Protein AF-A0A1C5H4W9-F1 (afdb_monomer_lite)

Organism: NCBI:txid745366

Foldseek 3Di:
DDKPAQKFADPPQIDGFPAIKDKDKDKDFAADQAKDWQQQQVPDWDADPVGDIWGWDQSSQQRNDDNSFRHGDTHGHGGMTIGMTITRDD

Radius of gyration: 13.55 Å; chains: 1; bounding box: 34×22×36 Å

Sequence (90 aa):
MKCGISQVGDSFLNQKAQGSFCRITITVKNVTKSAHLLHADGTVTAQDSAGREYDADGEAGIYGNRDGRGFLDEINPGNSVSANVFFDVP

Secondary structure (DSSP, 8-state):
-EEEEEEEE-SSSEEEEEEEEEEEEEEEE--SSS-EEE-GGGT-EEE-TT--EEE--HHHHHHHSGGGTTSSEEE-TT-EEEEEEEEEE-

Structure (mmCIF, N/CA/C/O backbone):
data_AF-A0A1C5H4W9-F1
#
_entry.id   AF-A0A1C5H4W9-F1
#
loop_
_atom_site.group_PDB
_atom_site.id
_atom_site.type_symbol
_atom_site.label_atom_id
_atom_site.label_alt_id
_atom_site.label_comp_id
_atom_site.label_asym_id
_atom_site.label_entity_id
_atom_site.label_seq_id
_atom_site.pdbx_PDB_ins_code
_atom_site.Cartn_x
_atom_site.Cartn_y
_atom_site.Cartn_z
_atom_site.occupancy
_atom_site.B_iso_or_equiv
_atom_site.auth_seq_id
_atom_site.auth_comp_id
_atom_site.auth_asym_id
_atom_site.auth_atom_id
_atom_site.pdbx_PDB_model_num
ATOM 1 N N . MET A 1 1 ? -5.771 5.428 -10.229 1.00 89.88 1 MET A N 1
ATOM 2 C CA . MET A 1 1 ? -4.751 4.360 -10.287 1.00 89.88 1 MET A CA 1
ATOM 3 C C . MET A 1 1 ? -3.648 4.784 -11.244 1.00 89.88 1 MET A C 1
ATOM 5 O O . MET A 1 1 ? -3.956 5.465 -12.215 1.00 89.88 1 MET A O 1
ATOM 9 N N . LYS A 1 2 ? -2.391 4.428 -10.970 1.00 96.94 2 LYS A N 1
ATOM 10 C CA . LYS A 1 2 ? -1.252 4.628 -11.876 1.00 96.94 2 LYS A CA 1
ATOM 11 C C . LYS A 1 2 ? -0.451 3.330 -11.972 1.00 96.94 2 LYS A C 1
ATOM 13 O O . LYS A 1 2 ? 0.090 2.909 -10.961 1.00 96.94 2 LYS A O 1
ATOM 18 N N . CYS A 1 3 ? -0.363 2.751 -13.163 1.00 97.69 3 CYS A N 1
ATOM 19 C CA . CYS A 1 3 ? 0.426 1.549 -13.452 1.00 97.69 3 CYS A CA 1
ATOM 20 C C . CYS A 1 3 ? 1.676 1.887 -14.277 1.00 97.69 3 CYS A C 1
ATOM 22 O O . CYS A 1 3 ? 1.892 3.058 -14.609 1.00 97.69 3 CYS A O 1
ATOM 24 N N . GLY A 1 4 ? 2.491 0.882 -14.609 1.00 98.00 4 GLY A N 1
ATOM 25 C CA . GLY A 1 4 ? 3.724 1.078 -15.376 1.00 98.00 4 GLY A CA 1
ATOM 26 C C . GLY A 1 4 ? 4.921 1.472 -14.509 1.00 98.00 4 GLY A C 1
ATOM 27 O O . GLY A 1 4 ? 5.893 2.021 -15.022 1.00 98.00 4 GLY A O 1
ATOM 28 N N . ILE A 1 5 ? 4.847 1.273 -13.191 1.00 98.44 5 ILE A N 1
ATOM 29 C CA . ILE A 1 5 ? 5.915 1.644 -12.261 1.00 98.44 5 ILE A CA 1
ATOM 30 C C . ILE A 1 5 ? 6.880 0.459 -12.157 1.00 98.44 5 ILE A C 1
ATOM 32 O O . ILE A 1 5 ? 6.495 -0.617 -11.712 1.00 98.44 5 ILE A O 1
ATOM 36 N N . SER A 1 6 ? 8.128 0.650 -12.582 1.00 98.25 6 SER A N 1
ATOM 37 C CA . SER A 1 6 ? 9.156 -0.402 -12.564 1.00 98.25 6 SER A CA 1
ATOM 38 C C . SER A 1 6 ? 9.906 -0.506 -11.236 1.00 98.25 6 SER A C 1
ATOM 40 O O . SER A 1 6 ? 10.495 -1.544 -10.946 1.00 98.25 6 SER A O 1
ATOM 42 N N . GLN A 1 7 ? 9.906 0.564 -10.437 1.00 98.31 7 GLN A N 1
ATOM 43 C CA . GLN A 1 7 ? 10.558 0.621 -9.134 1.00 98.31 7 GLN A CA 1
ATOM 44 C C . GLN A 1 7 ? 9.847 1.629 -8.225 1.00 98.31 7 GLN A C 1
ATOM 46 O O . GLN A 1 7 ? 9.415 2.692 -8.682 1.00 98.31 7 GLN A O 1
ATOM 51 N N . VAL A 1 8 ? 9.766 1.311 -6.936 1.00 97.81 8 VAL A N 1
ATOM 52 C CA . VAL A 1 8 ? 9.341 2.223 -5.863 1.00 97.81 8 VAL A CA 1
ATOM 53 C C . VAL A 1 8 ? 10.480 2.428 -4.867 1.00 97.81 8 VAL A C 1
ATOM 55 O O . VAL A 1 8 ? 11.352 1.572 -4.762 1.00 97.81 8 VAL A O 1
ATOM 58 N N . GLY A 1 9 ? 10.483 3.553 -4.150 1.00 96.31 9 GLY A N 1
ATOM 59 C CA . GLY A 1 9 ? 11.559 3.917 -3.224 1.00 96.31 9 GLY A CA 1
ATOM 60 C C . GLY A 1 9 ? 12.704 4.710 -3.862 1.00 96.31 9 GLY A C 1
ATOM 61 O O . GLY A 1 9 ? 12.555 5.283 -4.946 1.00 96.31 9 GLY A O 1
ATOM 62 N N . ASP A 1 10 ? 13.837 4.774 -3.165 1.00 93.81 10 ASP A N 1
ATOM 63 C CA . ASP A 1 10 ? 15.014 5.574 -3.522 1.00 93.81 10 ASP A CA 1
ATOM 64 C C . ASP A 1 10 ? 16.242 4.712 -3.882 1.00 93.81 10 ASP A C 1
ATOM 66 O O . ASP A 1 10 ? 16.133 3.524 -4.164 1.00 93.81 10 ASP A O 1
ATOM 70 N N . SER A 1 11 ? 17.441 5.297 -3.946 1.00 94.25 11 SER A N 1
ATOM 71 C CA . SER A 1 11 ? 18.659 4.561 -4.313 1.00 94.25 11 SER A CA 1
ATOM 72 C C . SER A 1 11 ? 19.128 3.534 -3.276 1.00 94.25 11 SER A C 1
ATOM 74 O O . SER A 1 11 ? 19.940 2.678 -3.619 1.00 94.25 11 SER A O 1
ATOM 76 N N . PHE A 1 12 ? 18.659 3.620 -2.032 1.00 93.56 12 PHE A N 1
ATOM 77 C CA . PHE A 1 12 ? 19.084 2.774 -0.916 1.00 93.56 12 PHE A CA 1
ATOM 78 C C . PHE A 1 12 ? 17.984 1.813 -0.462 1.00 93.56 12 PHE A C 1
ATOM 80 O O . PHE A 1 12 ? 18.278 0.657 -0.173 1.00 93.56 12 PHE A O 1
ATOM 87 N N . LEU A 1 13 ? 16.735 2.280 -0.418 1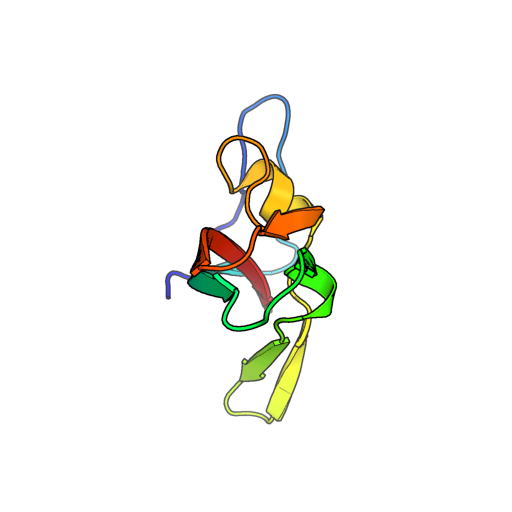.00 95.19 13 LEU A N 1
ATOM 88 C CA . LEU A 1 13 ? 15.556 1.510 -0.031 1.00 95.19 13 LEU A CA 1
ATOM 89 C C . LEU A 1 13 ? 14.567 1.517 -1.194 1.00 95.19 13 LEU A C 1
ATOM 91 O O . LEU A 1 13 ? 13.857 2.500 -1.412 1.00 95.19 13 LEU A O 1
ATOM 95 N N . ASN A 1 14 ? 14.558 0.438 -1.974 1.00 97.62 14 ASN A N 1
ATOM 96 C CA . ASN A 1 14 ? 13.676 0.279 -3.122 1.00 97.62 14 ASN A CA 1
ATOM 97 C C . ASN A 1 14 ? 13.300 -1.173 -3.367 1.00 97.62 14 ASN A C 1
ATOM 99 O O . ASN A 1 14 ? 13.969 -2.093 -2.909 1.00 97.62 14 ASN A O 1
ATOM 103 N N . GLN A 1 15 ? 12.267 -1.335 -4.184 1.00 98.19 15 GLN A N 1
ATOM 104 C CA . GLN A 1 15 ? 11.859 -2.617 -4.724 1.00 98.19 15 GLN A CA 1
ATOM 105 C C . GLN A 1 15 ? 11.532 -2.452 -6.207 1.00 98.19 15 GLN A C 1
ATOM 107 O O . GLN A 1 15 ? 10.903 -1.467 -6.616 1.00 98.19 15 GLN A O 1
ATOM 112 N N . LYS A 1 16 ? 11.980 -3.410 -7.020 1.00 98.31 16 LYS A N 1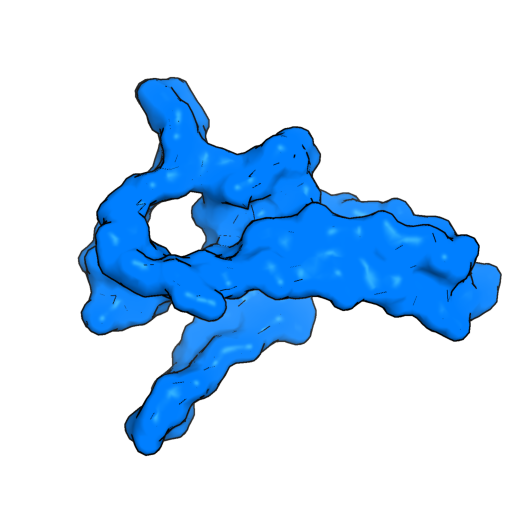
ATOM 113 C CA . LYS A 1 16 ? 11.655 -3.493 -8.447 1.00 98.31 16 LYS A CA 1
ATOM 114 C C . LYS A 1 16 ? 10.451 -4.401 -8.648 1.00 98.31 16 LYS A C 1
ATOM 116 O O . LYS A 1 16 ? 10.371 -5.440 -8.002 1.00 98.31 16 LYS A O 1
ATOM 121 N N . ALA A 1 17 ? 9.578 -4.023 -9.573 1.00 98.19 17 ALA A N 1
ATOM 122 C CA . ALA A 1 17 ? 8.460 -4.869 -9.969 1.00 98.19 17 ALA A CA 1
ATOM 123 C C . ALA A 1 17 ? 8.968 -6.128 -10.691 1.00 98.19 17 ALA A C 1
ATOM 125 O O . ALA A 1 17 ? 9.929 -6.060 -11.466 1.00 98.19 17 ALA A O 1
ATOM 126 N N . GLN A 1 18 ? 8.304 -7.257 -10.464 1.00 97.94 18 GLN A N 1
ATOM 127 C CA . GLN A 1 18 ? 8.440 -8.478 -11.253 1.00 97.94 18 GLN A CA 1
ATOM 128 C C . GLN A 1 18 ? 7.776 -8.303 -12.623 1.00 97.94 18 GLN A C 1
ATOM 130 O O . GLN A 1 18 ? 8.371 -8.675 -13.635 1.00 97.94 18 GLN A O 1
ATOM 135 N N . GLY A 1 19 ? 6.578 -7.708 -12.658 1.00 97.31 19 GLY A N 1
ATOM 136 C CA . GLY A 1 19 ? 5.917 -7.248 -13.876 1.00 97.3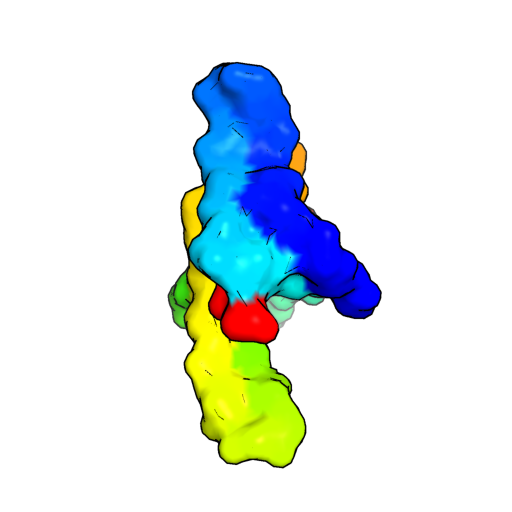1 19 GLY A CA 1
ATOM 137 C C . GLY A 1 19 ? 5.863 -5.725 -13.894 1.00 97.31 19 GLY A C 1
ATOM 138 O O . GLY A 1 19 ? 6.767 -5.044 -14.389 1.00 97.31 19 GLY A O 1
ATOM 139 N N . SER A 1 20 ? 4.804 -5.167 -13.320 1.00 97.88 20 SER A N 1
ATOM 140 C CA . SER A 1 20 ? 4.622 -3.733 -13.168 1.00 97.88 20 SER A CA 1
ATOM 141 C C . SER A 1 20 ? 3.819 -3.401 -11.922 1.00 97.88 20 SER A C 1
ATOM 143 O O . SER A 1 20 ? 2.713 -3.902 -11.733 1.00 97.88 20 SER A O 1
ATOM 145 N N . PHE A 1 21 ? 4.303 -2.456 -11.114 1.00 98.69 21 PHE A N 1
ATOM 146 C CA . PHE A 1 21 ? 3.495 -1.949 -10.017 1.00 98.69 21 PHE A CA 1
ATOM 147 C C . PHE A 1 21 ? 2.356 -1.060 -10.532 1.00 98.69 21 PHE A C 1
ATOM 149 O O . PHE A 1 21 ? 2.557 -0.069 -11.250 1.00 98.69 21 PHE A O 1
ATOM 156 N N . CYS A 1 22 ? 1.151 -1.369 -10.067 1.00 98.38 22 CYS A N 1
ATOM 157 C CA . CYS A 1 22 ? -0.022 -0.514 -10.102 1.00 98.38 22 CYS A CA 1
ATOM 158 C C . CYS A 1 22 ? -0.264 0.109 -8.726 1.00 98.38 22 CYS A C 1
ATOM 160 O O . CYS A 1 22 ? -0.534 -0.583 -7.751 1.00 98.38 22 CYS A O 1
ATOM 162 N N . ARG A 1 23 ? -0.223 1.441 -8.657 1.00 98.19 23 ARG A N 1
ATOM 163 C CA . ARG A 1 23 ? -0.451 2.230 -7.445 1.00 98.19 23 ARG A CA 1
ATOM 164 C C . ARG A 1 23 ? -1.865 2.798 -7.384 1.00 98.19 23 ARG A C 1
ATOM 166 O O . ARG A 1 23 ? -2.320 3.479 -8.315 1.00 98.19 23 ARG A O 1
ATOM 173 N N . ILE A 1 24 ? -2.505 2.659 -6.233 1.00 97.88 24 ILE A N 1
ATOM 174 C CA . ILE A 1 24 ? -3.677 3.443 -5.830 1.00 97.88 24 ILE A CA 1
ATOM 175 C C . ILE A 1 24 ? -3.370 4.209 -4.545 1.00 97.88 24 ILE A C 1
ATOM 177 O O . ILE A 1 24 ? -2.497 3.809 -3.788 1.00 97.88 24 ILE A O 1
ATOM 181 N N . THR A 1 25 ? -4.074 5.308 -4.298 1.00 97.88 25 THR A N 1
ATOM 182 C CA . THR A 1 25 ? -4.030 6.002 -3.006 1.00 97.88 25 THR A CA 1
ATOM 183 C C . THR A 1 25 ? -5.379 5.801 -2.341 1.00 97.88 25 THR A C 1
ATOM 185 O O . THR A 1 25 ? -6.407 6.104 -2.949 1.00 97.88 25 THR A O 1
ATOM 188 N N . ILE A 1 26 ? -5.372 5.286 -1.118 1.00 97.00 26 ILE A N 1
ATOM 189 C CA . ILE A 1 26 ? -6.568 5.091 -0.301 1.00 97.00 26 ILE A CA 1
ATOM 190 C C . ILE A 1 26 ? -6.525 6.019 0.909 1.00 97.00 26 ILE A C 1
ATOM 192 O O . ILE A 1 26 ? -5.451 6.427 1.350 1.00 97.00 26 ILE A O 1
ATOM 196 N N . THR A 1 27 ? -7.698 6.314 1.465 1.00 97.75 27 THR A N 1
ATOM 197 C CA . THR A 1 27 ? -7.835 6.947 2.778 1.00 97.75 27 THR A CA 1
ATOM 198 C C . THR A 1 27 ? -8.730 6.067 3.633 1.00 97.75 27 THR A C 1
ATOM 200 O O . THR A 1 27 ? -9.896 5.864 3.301 1.00 97.75 27 THR A O 1
ATOM 203 N N . VAL A 1 28 ? -8.186 5.552 4.730 1.00 97.50 28 VAL A N 1
ATOM 204 C CA . VAL A 1 28 ? -8.891 4.691 5.681 1.00 97.50 28 VAL A CA 1
ATOM 205 C C . VAL A 1 28 ? -9.223 5.515 6.913 1.00 97.50 28 VAL A C 1
ATOM 207 O O . VAL A 1 28 ? -8.329 6.092 7.529 1.00 97.50 28 VAL A O 1
ATOM 210 N N . LYS A 1 29 ? -10.506 5.574 7.276 1.00 98.12 29 LYS A N 1
ATOM 211 C CA . LYS A 1 29 ? -10.988 6.237 8.492 1.00 98.12 29 LYS A CA 1
ATOM 212 C C . LYS A 1 29 ? -11.397 5.193 9.519 1.00 98.12 29 LYS A C 1
ATOM 214 O O . LYS A 1 29 ? -12.215 4.329 9.211 1.00 98.12 29 LYS A O 1
ATOM 219 N N . ASN A 1 30 ? -10.910 5.324 10.750 1.00 98.31 30 ASN A N 1
ATOM 220 C CA . ASN A 1 30 ? -11.427 4.515 11.845 1.00 98.31 30 ASN A CA 1
ATOM 221 C C . ASN A 1 30 ? -12.775 5.082 12.325 1.00 98.31 30 ASN A C 1
ATOM 223 O O . ASN A 1 30 ? -12.847 6.187 12.867 1.00 98.31 30 ASN A O 1
ATOM 227 N N . VAL A 1 31 ? -13.844 4.314 12.111 1.00 98.12 31 VAL A N 1
ATOM 228 C CA . VAL A 1 31 ? -15.226 4.657 12.493 1.00 98.12 31 VAL A CA 1
ATOM 229 C C . VAL A 1 31 ? -15.703 3.937 13.761 1.00 98.12 31 VAL A C 1
ATOM 231 O O . VAL A 1 31 ? -16.878 4.035 14.113 1.00 98.12 31 VAL A O 1
ATOM 234 N N . THR A 1 32 ? -14.822 3.206 14.447 1.00 97.94 32 THR A N 1
ATOM 235 C CA . THR A 1 32 ? -15.147 2.483 15.683 1.00 97.94 32 THR A CA 1
ATOM 236 C C . THR A 1 32 ? -14.808 3.316 16.928 1.00 97.94 32 THR A C 1
ATOM 238 O O . THR A 1 32 ? -14.471 4.498 16.841 1.00 97.94 32 THR A O 1
ATOM 241 N N . LYS A 1 33 ? -14.958 2.712 18.115 1.00 98.25 33 LYS A N 1
ATOM 242 C CA . LYS A 1 33 ? -14.714 3.348 19.422 1.00 98.25 33 LYS A CA 1
ATOM 243 C C . LYS A 1 33 ? -13.353 2.993 20.038 1.00 98.25 33 LYS A C 1
ATOM 245 O O . LYS A 1 33 ? -13.063 3.454 21.137 1.00 98.25 33 LYS A O 1
ATOM 250 N N . SER A 1 34 ? -12.536 2.188 19.363 1.00 98.38 34 SER A N 1
ATOM 251 C CA . SER A 1 34 ? -11.193 1.780 19.800 1.00 98.38 34 SER A CA 1
ATOM 252 C C . SER A 1 34 ? -10.189 1.949 18.665 1.00 98.38 34 SER A C 1
ATOM 254 O O . SER A 1 34 ? -10.589 2.083 17.511 1.00 98.38 34 SER A O 1
ATOM 256 N N . ALA A 1 35 ? -8.893 1.957 18.973 1.00 98.06 35 ALA A N 1
ATOM 257 C CA . ALA A 1 35 ? -7.868 1.954 17.938 1.00 98.06 35 ALA A CA 1
ATOM 258 C C . ALA A 1 35 ? -7.971 0.692 17.060 1.00 98.06 35 ALA A C 1
ATOM 260 O O . ALA A 1 35 ? -8.369 -0.372 17.540 1.00 98.06 35 ALA A O 1
ATOM 261 N N . HIS A 1 36 ? -7.649 0.828 15.773 1.00 97.75 36 HIS A N 1
ATOM 262 C CA . HIS A 1 36 ? -7.574 -0.288 14.831 1.00 97.75 36 HIS A CA 1
ATOM 263 C C . HIS A 1 36 ? -6.306 -0.201 14.002 1.00 97.75 36 HIS A C 1
ATOM 265 O O . HIS A 1 36 ? -5.958 0.865 13.497 1.00 97.75 36 HIS A O 1
ATOM 271 N N . LEU A 1 37 ? -5.663 -1.350 13.837 1.00 97.25 37 LEU A N 1
ATOM 272 C CA . LEU A 1 37 ? -4.502 -1.507 12.983 1.00 97.25 37 LEU A CA 1
ATOM 273 C C . LEU A 1 37 ? -4.927 -1.546 11.512 1.00 97.25 37 LEU A C 1
ATOM 275 O O . LEU A 1 37 ? -5.803 -2.322 11.134 1.00 97.25 37 LEU A O 1
ATOM 279 N N . LEU A 1 38 ? -4.270 -0.740 10.688 1.00 96.31 38 LEU A N 1
ATOM 280 C CA . LEU A 1 38 ? -4.261 -0.864 9.240 1.00 96.31 38 LEU A CA 1
ATOM 281 C C . LEU A 1 38 ? -2.984 -1.595 8.813 1.00 96.31 38 LEU A C 1
ATOM 283 O O . LEU A 1 38 ? -1.881 -1.097 9.020 1.00 96.31 38 LEU A O 1
ATOM 287 N N . HIS A 1 39 ? -3.149 -2.740 8.157 1.00 96.19 39 HIS A N 1
ATOM 288 C CA . HIS A 1 39 ? -2.103 -3.425 7.399 1.00 96.19 39 HIS A CA 1
ATOM 289 C C . HIS A 1 39 ? -2.603 -3.592 5.957 1.00 96.19 39 HIS A C 1
ATOM 291 O O . HIS A 1 39 ? -3.450 -4.439 5.665 1.00 96.19 39 HIS A O 1
ATOM 297 N N . ALA A 1 40 ? -2.209 -2.686 5.058 1.00 96.50 40 ALA A N 1
ATOM 298 C CA . ALA A 1 40 ? -2.789 -2.628 3.712 1.00 96.50 40 ALA A CA 1
ATOM 299 C C . ALA A 1 40 ? -2.567 -3.926 2.910 1.00 96.50 40 ALA A C 1
ATOM 301 O O . ALA A 1 40 ? -3.488 -4.373 2.231 1.00 96.50 40 ALA A O 1
ATOM 302 N N . ASP A 1 41 ? -1.400 -4.548 3.072 1.00 95.50 41 ASP A N 1
ATOM 303 C CA . ASP A 1 41 ? -0.990 -5.843 2.506 1.00 95.50 41 ASP A CA 1
ATOM 304 C C . ASP A 1 41 ? -1.865 -7.032 2.937 1.00 95.50 41 ASP A C 1
ATOM 306 O O . ASP A 1 41 ? -2.000 -7.994 2.194 1.00 95.50 41 ASP A O 1
ATOM 310 N N . GLY A 1 42 ? -2.520 -6.952 4.097 1.00 93.69 42 GLY A N 1
ATOM 311 C CA . GLY A 1 42 ? -3.480 -7.965 4.560 1.00 93.69 42 GLY A CA 1
ATOM 312 C C . GLY A 1 42 ? -4.952 -7.535 4.533 1.00 93.69 42 GLY A C 1
ATOM 313 O O . GLY A 1 42 ? -5.799 -8.264 5.041 1.00 93.69 42 GLY A O 1
ATOM 314 N N . THR A 1 43 ? -5.266 -6.337 4.026 1.00 94.69 43 THR A N 1
ATOM 315 C CA . THR A 1 43 ? -6.633 -5.770 4.068 1.00 94.69 43 THR A CA 1
ATOM 316 C C . THR A 1 43 ? -7.173 -5.409 2.686 1.00 94.69 43 THR A C 1
ATOM 318 O O . THR A 1 43 ? -8.388 -5.351 2.499 1.00 94.69 43 THR A O 1
ATOM 321 N N . VAL A 1 44 ? -6.296 -5.117 1.723 1.00 96.38 44 VAL A N 1
ATOM 322 C CA . VAL A 1 44 ? -6.679 -4.596 0.409 1.00 96.38 44 VAL A CA 1
ATOM 323 C C . VAL A 1 44 ? -6.209 -5.550 -0.678 1.00 96.38 44 VAL A C 1
ATOM 325 O O . VAL A 1 44 ? -5.012 -5.741 -0.865 1.00 96.38 44 VAL A O 1
ATOM 328 N N . THR A 1 45 ? -7.161 -6.082 -1.437 1.00 97.06 45 THR A N 1
ATOM 329 C CA . THR A 1 45 ? -6.906 -6.874 -2.642 1.00 97.06 45 THR A CA 1
ATOM 330 C C . THR A 1 45 ? -7.363 -6.115 -3.885 1.00 97.06 45 THR A C 1
ATOM 332 O O . THR A 1 45 ? -8.177 -5.185 -3.818 1.00 97.06 45 THR A O 1
ATOM 335 N N . ALA A 1 46 ? -6.824 -6.497 -5.038 1.00 96.44 46 ALA A N 1
ATOM 336 C CA . ALA A 1 46 ? -7.279 -6.039 -6.343 1.00 96.44 46 ALA A CA 1
ATOM 337 C C . ALA A 1 46 ? -7.666 -7.237 -7.210 1.00 96.44 46 ALA A C 1
ATOM 339 O O . ALA A 1 46 ? -7.106 -8.317 -7.063 1.00 96.44 46 ALA A O 1
ATOM 340 N N . GLN A 1 47 ? -8.603 -7.037 -8.135 1.00 97.00 47 GLN A N 1
ATOM 341 C CA . GLN A 1 47 ? -8.987 -8.044 -9.118 1.00 97.00 47 GLN A CA 1
ATOM 342 C C . GLN A 1 47 ? -8.978 -7.422 -10.515 1.00 97.00 47 GLN A C 1
ATOM 344 O O . GLN A 1 47 ? -9.410 -6.279 -10.689 1.00 97.00 47 GLN A O 1
ATOM 349 N N . ASP A 1 48 ? -8.471 -8.152 -11.506 1.00 94.44 48 ASP A N 1
ATOM 350 C CA . ASP A 1 48 ? -8.500 -7.712 -12.901 1.00 94.44 48 ASP A CA 1
ATOM 351 C C . ASP A 1 48 ? -9.760 -8.174 -13.655 1.00 94.44 48 ASP A C 1
ATOM 353 O O . ASP A 1 48 ? -10.623 -8.874 -13.128 1.00 94.44 48 ASP A O 1
ATOM 357 N N . SER A 1 49 ? -9.877 -7.790 -14.929 1.00 94.44 49 SER A N 1
ATOM 358 C CA . SER A 1 49 ? -11.022 -8.156 -15.774 1.00 94.44 49 SER A CA 1
ATOM 359 C C . SER A 1 49 ? -11.110 -9.648 -16.116 1.00 94.44 49 SER A C 1
ATOM 361 O O . SER A 1 49 ? -12.145 -10.085 -16.618 1.00 94.44 49 SER A O 1
ATOM 363 N N . ALA A 1 50 ? -10.051 -10.423 -15.868 1.00 96.06 50 ALA A N 1
ATOM 364 C CA . ALA A 1 50 ? -10.026 -11.873 -16.028 1.00 96.06 50 ALA A CA 1
ATOM 365 C C . ALA A 1 50 ? -10.339 -12.612 -14.712 1.00 96.06 50 ALA A C 1
ATOM 367 O O . ALA A 1 50 ? -10.381 -13.842 -14.705 1.00 96.06 50 ALA A O 1
ATOM 368 N N . GLY A 1 51 ? -10.568 -11.883 -13.613 1.00 97.00 51 GLY A N 1
ATOM 369 C CA . GLY A 1 51 ? -10.853 -12.448 -12.298 1.00 97.00 51 GLY A CA 1
ATOM 370 C C . GLY A 1 51 ? -9.611 -12.886 -11.518 1.00 97.00 51 GLY A C 1
ATOM 371 O O . GLY A 1 51 ? -9.752 -13.593 -10.524 1.00 97.00 51 GLY A O 1
ATOM 372 N N . ARG A 1 52 ? -8.399 -12.500 -11.941 1.00 96.81 52 ARG A N 1
ATOM 373 C CA . ARG A 1 52 ? -7.179 -12.761 -11.162 1.00 96.81 52 ARG A CA 1
ATOM 374 C C . ARG A 1 52 ? -7.132 -11.806 -9.981 1.00 96.81 52 ARG A C 1
ATOM 376 O O . ARG A 1 52 ? -7.266 -10.599 -10.177 1.00 96.81 52 ARG A O 1
ATOM 383 N N . GLU A 1 53 ? -6.935 -12.349 -8.788 1.00 97.38 53 GLU A N 1
ATOM 384 C CA . GLU A 1 53 ? -6.763 -11.570 -7.564 1.00 97.38 53 GLU A CA 1
ATOM 385 C C . GLU A 1 53 ? -5.283 -11.317 -7.276 1.00 97.38 53 GLU A C 1
ATOM 387 O O . GLU A 1 53 ? -4.425 -12.158 -7.549 1.00 97.38 53 GLU A O 1
ATOM 392 N N . TYR A 1 54 ? -5.010 -10.138 -6.730 1.00 97.19 54 TYR A N 1
ATOM 393 C CA . TYR A 1 54 ? -3.688 -9.656 -6.370 1.00 97.19 54 TYR A CA 1
ATOM 394 C C . TYR A 1 54 ? -3.722 -9.139 -4.940 1.00 97.19 54 TYR A C 1
ATOM 396 O O . TYR A 1 54 ? -4.542 -8.275 -4.604 1.00 97.19 54 TYR A O 1
ATOM 404 N N . ASP A 1 55 ? -2.793 -9.629 -4.130 1.00 97.62 55 ASP A N 1
ATOM 405 C CA . ASP A 1 55 ? -2.507 -9.061 -2.822 1.00 97.62 55 ASP A CA 1
ATOM 406 C C . ASP A 1 55 ? -1.670 -7.791 -2.978 1.00 97.62 55 ASP A C 1
ATOM 408 O O . ASP A 1 55 ? -0.905 -7.627 -3.936 1.00 97.62 55 ASP A O 1
ATOM 412 N N . ALA A 1 56 ? -1.835 -6.864 -2.041 1.00 98.00 56 ALA A N 1
ATOM 413 C CA . ALA A 1 56 ? -1.005 -5.675 -2.002 1.00 98.00 56 ALA A CA 1
ATOM 414 C C . ALA A 1 56 ? 0.440 -6.037 -1.619 1.00 98.00 56 ALA A C 1
ATOM 416 O O . ALA A 1 56 ? 0.684 -6.780 -0.671 1.00 98.00 56 ALA A O 1
ATOM 417 N N . ASP A 1 57 ? 1.407 -5.471 -2.338 1.00 98.06 57 ASP A N 1
ATOM 418 C CA . ASP A 1 57 ? 2.826 -5.655 -2.058 1.00 98.06 57 ASP A CA 1
ATOM 419 C C . ASP A 1 57 ? 3.239 -4.759 -0.878 1.00 98.06 57 ASP A C 1
ATOM 421 O O . ASP A 1 57 ? 3.277 -3.525 -0.976 1.00 98.06 57 ASP A O 1
ATOM 425 N N . GLY A 1 58 ? 3.501 -5.396 0.265 1.00 97.12 58 GLY A N 1
ATOM 426 C CA . GLY A 1 58 ? 3.851 -4.722 1.512 1.00 97.12 58 GLY A CA 1
ATOM 427 C C . GLY A 1 58 ? 5.208 -4.019 1.466 1.00 97.12 58 GLY A C 1
ATOM 428 O O . GLY A 1 58 ? 5.323 -2.900 1.965 1.00 97.12 58 GLY A O 1
ATOM 429 N N . GLU A 1 59 ? 6.219 -4.612 0.825 1.00 97.06 59 GLU A N 1
ATOM 430 C CA . GLU A 1 59 ? 7.548 -3.998 0.692 1.00 97.06 59 GLU A CA 1
ATOM 431 C C . GLU A 1 59 ? 7.468 -2.756 -0.205 1.00 97.06 59 GLU A C 1
ATOM 433 O O . GLU A 1 59 ? 7.969 -1.682 0.155 1.00 97.06 59 GLU A O 1
ATOM 438 N N . ALA A 1 60 ? 6.716 -2.851 -1.305 1.00 98.06 60 ALA A N 1
ATOM 439 C CA . ALA A 1 60 ? 6.456 -1.719 -2.181 1.00 98.06 60 ALA A CA 1
ATOM 440 C C . ALA A 1 60 ? 5.676 -0.627 -1.446 1.00 98.06 60 ALA A C 1
ATOM 442 O O . ALA A 1 60 ? 5.925 0.564 -1.640 1.00 98.06 60 ALA A O 1
ATOM 443 N N . GLY A 1 61 ? 4.737 -1.029 -0.587 1.00 97.44 61 GLY A N 1
ATOM 444 C CA . GLY A 1 61 ? 4.014 -0.153 0.324 1.00 97.44 61 GLY A CA 1
ATOM 445 C C . GLY A 1 61 ? 4.947 0.615 1.257 1.00 97.44 61 GLY A C 1
ATOM 446 O O . GLY A 1 61 ? 4.828 1.837 1.344 1.00 97.44 61 GLY A O 1
ATOM 447 N N . ILE A 1 62 ? 5.902 -0.063 1.897 1.00 97.19 62 ILE A N 1
ATOM 448 C CA . ILE A 1 62 ? 6.866 0.555 2.818 1.00 97.19 62 ILE A CA 1
ATOM 449 C C . ILE A 1 62 ? 7.725 1.592 2.085 1.00 97.19 62 ILE A C 1
ATOM 451 O O . ILE A 1 62 ? 7.816 2.735 2.532 1.00 97.19 62 ILE A O 1
ATOM 455 N N . TYR A 1 63 ? 8.324 1.232 0.946 1.00 97.44 63 TYR A N 1
ATOM 456 C CA . TYR A 1 63 ? 9.248 2.118 0.222 1.00 97.44 63 TYR A CA 1
ATOM 457 C C . TYR A 1 63 ? 8.546 3.161 -0.659 1.00 97.44 63 TYR A C 1
ATOM 459 O O . TYR A 1 63 ? 9.092 4.225 -0.946 1.00 97.44 63 TYR A O 1
ATOM 467 N N . GLY A 1 64 ? 7.322 2.877 -1.100 1.00 96.56 64 GLY A N 1
ATOM 468 C CA . GLY A 1 64 ? 6.503 3.749 -1.943 1.00 96.56 64 GLY A CA 1
ATOM 469 C C . GLY A 1 64 ? 5.639 4.751 -1.170 1.00 96.56 64 GLY A C 1
ATOM 470 O O . GLY A 1 64 ? 4.932 5.563 -1.786 1.00 96.56 64 GLY A O 1
ATOM 471 N N . ASN A 1 65 ? 5.685 4.716 0.163 1.00 96.75 65 ASN A N 1
ATOM 472 C CA . ASN A 1 65 ? 5.040 5.679 1.044 1.00 96.75 65 ASN A CA 1
ATOM 473 C C . ASN A 1 65 ? 6.048 6.471 1.866 1.00 96.75 65 ASN A C 1
ATOM 475 O O . ASN A 1 65 ? 7.125 6.007 2.220 1.00 96.75 65 ASN A O 1
ATOM 479 N N . ARG A 1 66 ? 5.647 7.687 2.238 1.00 91.81 66 ARG A N 1
ATOM 480 C CA . ARG A 1 66 ? 6.374 8.454 3.245 1.00 91.81 66 ARG A CA 1
ATOM 481 C C . ARG A 1 66 ? 6.160 7.804 4.613 1.00 91.81 66 ARG A C 1
ATOM 483 O O . ARG A 1 66 ? 5.015 7.536 4.972 1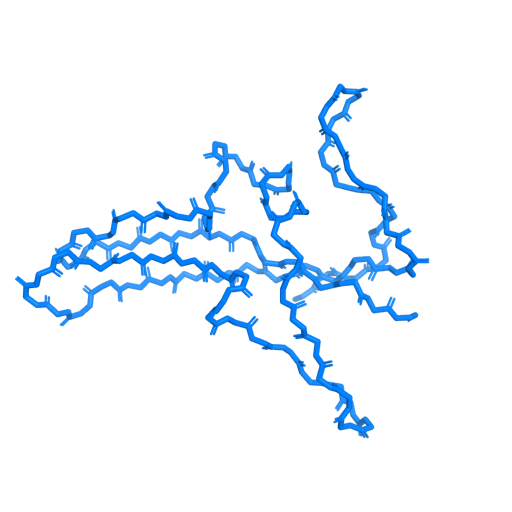.00 91.81 66 ARG A O 1
ATOM 490 N N . ASP A 1 67 ? 7.247 7.603 5.355 1.00 90.38 67 ASP A N 1
ATOM 491 C CA . ASP A 1 67 ? 7.248 7.038 6.711 1.00 90.38 67 ASP A CA 1
ATOM 492 C C . ASP A 1 67 ? 6.551 5.659 6.801 1.00 90.38 67 ASP A C 1
ATOM 494 O O . ASP A 1 67 ? 6.039 5.295 7.852 1.00 90.38 67 ASP A O 1
ATOM 498 N N . GLY A 1 68 ? 6.486 4.904 5.693 1.00 91.62 68 GLY A N 1
ATOM 499 C CA . GLY A 1 68 ? 5.849 3.583 5.655 1.00 91.62 68 GLY A CA 1
ATOM 500 C C . GLY A 1 68 ? 4.324 3.585 5.819 1.00 91.62 68 GLY A C 1
ATOM 501 O O . GLY A 1 68 ? 3.758 2.557 6.162 1.00 91.62 68 GLY A O 1
ATOM 502 N N . ARG A 1 69 ? 3.627 4.707 5.581 1.00 95.69 69 ARG A N 1
ATOM 503 C CA . ARG A 1 69 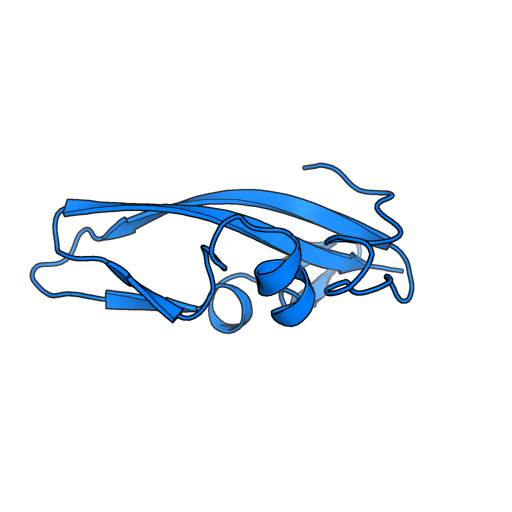? 2.152 4.783 5.688 1.00 95.69 69 ARG A CA 1
ATOM 504 C C . ARG A 1 69 ? 1.446 3.621 4.981 1.00 95.69 69 ARG A C 1
ATOM 506 O O . ARG A 1 69 ? 1.748 3.308 3.833 1.00 95.69 69 ARG A O 1
ATOM 513 N N . GLY A 1 70 ? 0.432 3.067 5.633 1.00 94.19 70 GLY A N 1
ATOM 514 C CA . GLY A 1 70 ? -0.302 1.878 5.206 1.00 94.19 70 GLY A CA 1
ATOM 515 C C . GLY A 1 70 ? 0.315 0.570 5.699 1.00 94.19 70 GLY A C 1
ATOM 516 O O . GLY A 1 70 ? -0.336 -0.469 5.581 1.00 94.19 70 GLY A O 1
ATOM 517 N N . PHE A 1 71 ? 1.517 0.617 6.282 1.00 94.69 71 PHE A N 1
ATOM 518 C CA . PHE A 1 71 ? 2.179 -0.514 6.917 1.00 94.69 71 PHE A CA 1
ATOM 519 C C . PHE A 1 71 ? 2.067 -0.412 8.443 1.00 94.69 71 PHE A C 1
ATOM 521 O O . PHE A 1 71 ? 2.739 0.400 9.072 1.00 94.69 71 PHE A O 1
ATOM 528 N N . LEU A 1 72 ? 1.216 -1.260 9.028 1.00 95.56 72 LEU A N 1
ATOM 529 C CA . LEU A 1 72 ? 1.002 -1.377 10.477 1.00 95.56 72 LEU A CA 1
ATOM 530 C C . LEU A 1 72 ? 0.677 -0.041 11.176 1.00 95.56 72 LEU A C 1
ATOM 532 O O . LEU A 1 72 ? 1.159 0.240 12.272 1.00 95.56 72 LEU A O 1
ATOM 536 N N . ASP A 1 73 ? -0.183 0.772 10.562 1.00 96.50 73 ASP A N 1
ATOM 537 C CA . ASP A 1 73 ? -0.630 2.041 11.136 1.00 96.50 73 ASP A CA 1
ATOM 538 C C . ASP A 1 73 ? -1.746 1.815 12.164 1.00 96.50 73 ASP A C 1
ATOM 540 O O . ASP A 1 73 ? -2.841 1.364 11.822 1.00 96.50 73 ASP A O 1
ATOM 544 N N . GLU A 1 74 ? -1.521 2.188 13.422 1.00 97.62 74 GLU A N 1
ATOM 545 C CA . GLU A 1 74 ? -2.581 2.204 14.431 1.00 97.62 74 GLU A CA 1
ATOM 546 C C . GLU A 1 74 ? -3.413 3.492 14.323 1.00 97.62 74 GLU A C 1
ATOM 548 O O . GLU A 1 74 ? -2.940 4.610 14.547 1.00 97.62 74 GLU A O 1
ATOM 553 N N . ILE A 1 75 ? -4.689 3.348 13.968 1.00 98.00 75 ILE A N 1
ATOM 554 C CA . ILE A 1 75 ? -5.598 4.468 13.733 1.00 98.00 75 ILE A CA 1
ATOM 555 C C . ILE A 1 75 ? -6.498 4.651 14.953 1.00 98.00 75 ILE A C 1
ATOM 557 O O . ILE A 1 75 ? -7.383 3.835 15.207 1.00 98.00 75 ILE A O 1
ATOM 561 N N . ASN A 1 76 ? -6.330 5.753 15.686 1.00 98.56 76 ASN A N 1
ATOM 562 C CA . ASN A 1 76 ? -7.233 6.130 16.782 1.00 98.56 76 ASN A CA 1
ATOM 563 C C . ASN A 1 76 ? -8.666 6.448 16.288 1.00 98.56 76 ASN A C 1
ATOM 565 O O . ASN A 1 76 ? -8.835 6.853 15.133 1.00 98.56 76 ASN A O 1
ATOM 569 N N . PRO A 1 77 ? -9.707 6.314 17.138 1.00 98.69 77 PRO A N 1
ATOM 570 C CA . PRO A 1 77 ? -11.095 6.613 16.773 1.00 98.69 77 PRO A CA 1
ATOM 571 C C . PRO A 1 77 ? -11.275 7.984 16.110 1.00 98.69 77 PRO A C 1
ATOM 573 O O . PRO A 1 77 ? -10.821 9.000 16.631 1.00 98.69 77 PRO A O 1
ATOM 576 N N . GLY A 1 78 ? -11.951 8.022 14.959 1.00 98.38 78 GLY A N 1
ATOM 577 C CA . GLY A 1 78 ? -12.221 9.247 14.200 1.00 98.38 78 GLY A CA 1
ATOM 578 C C . GLY A 1 78 ? -11.074 9.729 13.305 1.00 98.38 78 GLY A C 1
ATOM 579 O O . GLY A 1 78 ? -11.339 10.486 12.365 1.00 98.38 78 GLY A O 1
ATOM 580 N N . ASN A 1 79 ? -9.841 9.263 13.530 1.00 98.44 79 ASN A N 1
ATOM 581 C CA . ASN A 1 79 ? -8.687 9.605 12.701 1.00 98.44 79 ASN A CA 1
ATOM 582 C C . ASN A 1 79 ? -8.717 8.871 11.355 1.00 98.44 79 ASN A C 1
ATOM 584 O O . ASN A 1 79 ? -9.486 7.932 11.133 1.00 98.44 79 ASN A O 1
ATOM 588 N N . SER A 1 80 ? -7.878 9.332 10.428 1.00 98.00 80 SER A N 1
ATOM 589 C CA . SER A 1 80 ? -7.700 8.708 9.119 1.00 98.00 80 SER A CA 1
ATOM 590 C C . SER A 1 80 ? -6.229 8.620 8.734 1.00 98.00 80 SER A C 1
ATOM 592 O O . SER A 1 80 ? -5.426 9.480 9.098 1.00 98.00 80 SER A O 1
ATOM 594 N N . VAL A 1 81 ? -5.904 7.604 7.946 1.00 97.44 81 VAL A N 1
ATOM 595 C CA . VAL A 1 81 ? -4.602 7.419 7.307 1.00 97.44 81 VAL A CA 1
ATOM 596 C C . VAL A 1 81 ? -4.804 7.418 5.802 1.00 97.44 81 VAL A C 1
ATOM 598 O O . VAL A 1 81 ? -5.701 6.746 5.300 1.00 97.44 81 VAL A O 1
ATOM 601 N N . SER A 1 82 ? -3.964 8.163 5.085 1.00 97.62 82 SER A N 1
ATOM 602 C CA . SER A 1 82 ? -3.858 8.059 3.631 1.00 97.62 82 SER A CA 1
ATOM 603 C C . SER A 1 82 ? -2.563 7.346 3.275 1.00 97.62 82 SER A C 1
ATOM 605 O O . SER A 1 82 ? -1.503 7.728 3.772 1.00 97.62 82 SER A O 1
ATOM 607 N N . ALA A 1 83 ? -2.660 6.332 2.420 1.00 97.19 83 ALA A N 1
ATOM 608 C CA . ALA A 1 83 ? -1.536 5.501 2.013 1.00 97.19 83 ALA A CA 1
ATOM 609 C C . ALA A 1 83 ? -1.643 5.122 0.534 1.00 97.19 83 ALA A C 1
ATOM 611 O O . ALA A 1 83 ? -2.738 4.961 -0.013 1.00 97.19 83 ALA A O 1
ATOM 612 N N . ASN A 1 84 ? -0.494 4.982 -0.115 1.00 98.19 84 ASN A N 1
ATOM 613 C CA . ASN A 1 84 ? -0.382 4.321 -1.402 1.00 98.19 84 ASN A CA 1
ATOM 614 C C . ASN A 1 84 ? -0.388 2.806 -1.187 1.00 98.19 84 ASN A C 1
ATOM 616 O O . ASN A 1 84 ? 0.322 2.302 -0.325 1.00 98.19 84 ASN A O 1
ATOM 620 N N . VAL A 1 85 ? -1.157 2.093 -1.997 1.00 98.31 85 VAL A N 1
ATOM 621 C CA . VAL A 1 85 ? -1.162 0.631 -2.060 1.00 98.31 85 VAL A CA 1
ATOM 622 C C . VAL A 1 85 ? -0.674 0.237 -3.443 1.00 98.31 85 VAL A C 1
ATOM 624 O O . VAL A 1 85 ? -1.086 0.846 -4.439 1.00 98.31 85 VAL A O 1
ATOM 627 N N . PHE A 1 86 ? 0.230 -0.731 -3.492 1.00 98.50 86 PHE A N 1
ATOM 628 C CA . PHE A 1 86 ? 0.881 -1.189 -4.710 1.00 98.50 86 PHE A CA 1
ATOM 629 C C . PHE A 1 86 ? 0.522 -2.649 -4.950 1.00 98.50 86 PHE A C 1
ATOM 631 O O . PHE A 1 86 ? 0.477 -3.429 -4.009 1.00 98.50 86 PHE A O 1
ATOM 638 N N . PHE A 1 87 ? 0.271 -3.000 -6.204 1.00 98.44 87 PHE A N 1
ATOM 639 C CA . PHE A 1 87 ? 0.043 -4.372 -6.650 1.00 98.44 87 PHE A CA 1
ATOM 640 C C . PHE A 1 87 ? 1.018 -4.651 -7.781 1.00 98.44 87 PHE A C 1
ATOM 642 O O . PHE A 1 87 ? 1.082 -3.848 -8.715 1.00 98.44 87 PHE A O 1
ATOM 649 N N . ASP A 1 88 ? 1.772 -5.741 -7.698 1.00 98.00 88 ASP A N 1
ATOM 650 C CA . ASP A 1 88 ? 2.613 -6.195 -8.802 1.00 98.00 88 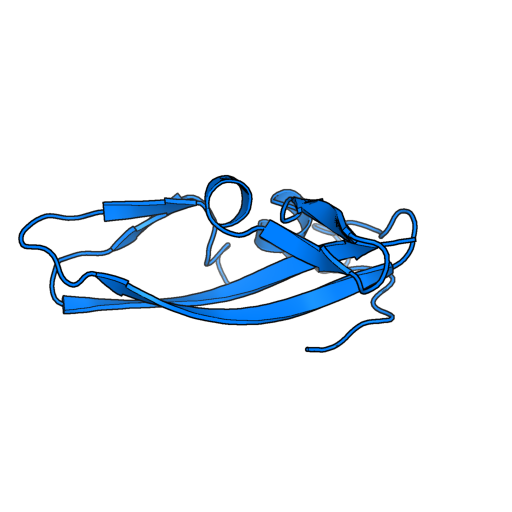ASP A CA 1
ATOM 651 C C . ASP A 1 88 ? 1.769 -7.050 -9.744 1.00 98.00 88 ASP A C 1
ATOM 653 O O . ASP A 1 88 ? 1.281 -8.121 -9.376 1.00 98.00 88 ASP A O 1
ATOM 657 N N . VAL A 1 89 ? 1.531 -6.531 -10.944 1.00 96.69 89 VAL A N 1
ATOM 658 C CA . VAL A 1 89 ? 0.724 -7.198 -11.964 1.00 96.69 89 VAL A CA 1
ATOM 659 C C . VAL A 1 89 ? 1.602 -7.575 -13.161 1.00 96.69 89 VAL A C 1
ATOM 661 O O . VAL A 1 89 ? 2.578 -6.874 -13.426 1.00 96.69 89 VAL A O 1
ATOM 664 N N . PRO A 1 90 ? 1.276 -8.657 -13.893 1.00 94.75 90 PRO A N 1
ATOM 665 C CA . PRO A 1 90 ? 2.024 -9.077 -15.078 1.00 94.75 90 PRO A CA 1
ATOM 666 C C . PRO A 1 90 ? 2.091 -8.021 -16.185 1.00 94.75 90 PRO A C 1
ATOM 668 O O . PRO A 1 90 ? 1.085 -7.297 -16.381 1.00 94.75 90 PRO A O 1
#

pLDDT: mean 96.86, std 1.82, range [89.88, 98.69]

InterPro domains:
  IPR029050 Immunoprotective extracellular, immunoglobulin-like domain superfamily [G3DSA:2.60.40.1240] (4-90)
  IPR029051 Domain of unknown function DUF4352 [PF11611] (6-90)